Protein AF-A0A7I7XQ82-F1 (afdb_monomer_lite)

Structure (mmCIF, N/CA/C/O backbone):
data_AF-A0A7I7XQ82-F1
#
_entry.id   AF-A0A7I7XQ82-F1
#
loop_
_atom_site.group_PDB
_atom_site.id
_atom_site.type_symbol
_atom_site.label_atom_id
_atom_site.label_alt_id
_atom_site.label_comp_id
_atom_site.label_asym_id
_atom_site.label_entity_id
_atom_site.label_seq_id
_atom_site.pdbx_PDB_ins_code
_atom_site.Cartn_x
_atom_site.Cartn_y
_atom_site.Cartn_z
_atom_site.occupancy
_atom_site.B_iso_or_equiv
_atom_site.auth_seq_id
_atom_site.auth_comp_id
_atom_site.auth_asym_id
_atom_site.auth_atom_id
_atom_site.pdbx_PDB_model_num
ATOM 1 N N . MET A 1 1 ? 7.817 -3.068 6.539 1.00 86.31 1 MET A N 1
ATOM 2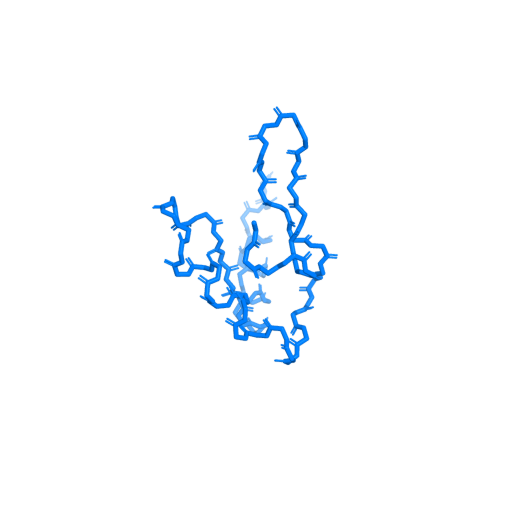 C CA . MET A 1 1 ? 6.761 -3.079 5.505 1.00 86.31 1 MET A CA 1
ATOM 3 C C . MET A 1 1 ? 5.704 -4.112 5.896 1.00 86.31 1 MET A C 1
ATOM 5 O O . MET A 1 1 ? 6.108 -5.212 6.238 1.00 86.31 1 MET A O 1
ATOM 9 N N . ILE A 1 2 ? 4.406 -3.770 5.902 1.00 95.00 2 ILE A N 1
ATOM 10 C CA . ILE A 1 2 ? 3.299 -4.681 6.299 1.00 95.00 2 ILE A CA 1
ATOM 11 C C . ILE A 1 2 ? 2.872 -5.613 5.152 1.00 95.00 2 ILE A C 1
ATOM 13 O O . ILE A 1 2 ? 2.596 -6.779 5.389 1.00 95.00 2 ILE A O 1
ATOM 17 N N . ALA A 1 3 ? 2.873 -5.116 3.910 1.00 95.50 3 ALA A N 1
ATOM 18 C CA . ALA A 1 3 ? 2.515 -5.875 2.707 1.00 95.50 3 ALA A CA 1
ATOM 19 C C . ALA A 1 3 ? 3.715 -5.978 1.739 1.00 95.50 3 ALA A C 1
ATOM 21 O O . ALA A 1 3 ? 3.704 -5.336 0.687 1.00 95.50 3 ALA A O 1
ATOM 22 N N . PRO A 1 4 ? 4.782 -6.718 2.094 1.00 94.50 4 PRO A N 1
ATOM 23 C CA . PRO A 1 4 ? 6.032 -6.751 1.326 1.00 94.50 4 PRO A CA 1
ATOM 24 C C . PRO A 1 4 ? 5.880 -7.337 -0.087 1.00 94.50 4 PRO A C 1
ATOM 26 O O . PRO A 1 4 ? 6.615 -6.949 -0.983 1.00 94.50 4 PRO A O 1
ATOM 29 N N . ASP A 1 5 ? 4.893 -8.205 -0.323 1.00 94.88 5 ASP A N 1
ATOM 30 C CA . ASP A 1 5 ? 4.609 -8.742 -1.665 1.00 94.88 5 ASP A CA 1
ATOM 31 C C . ASP A 1 5 ? 3.838 -7.758 -2.563 1.00 94.88 5 ASP A C 1
ATOM 33 O O . ASP A 1 5 ? 3.576 -8.039 -3.731 1.00 94.88 5 ASP A O 1
ATOM 37 N N . SER A 1 6 ? 3.400 -6.623 -2.009 1.00 95.38 6 SER A N 1
ATOM 38 C CA . SER A 1 6 ? 2.656 -5.584 -2.736 1.00 95.38 6 SER A CA 1
ATOM 39 C C . SER A 1 6 ? 3.411 -4.263 -2.825 1.00 95.38 6 SER A C 1
ATOM 41 O O . SER A 1 6 ? 3.093 -3.459 -3.701 1.00 95.38 6 SER A O 1
ATOM 43 N N . PHE A 1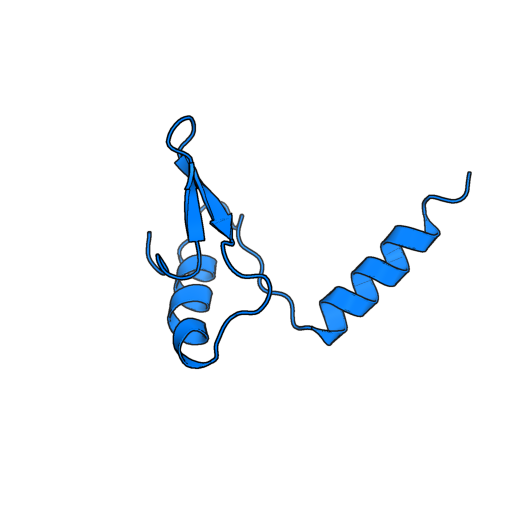 7 ? 4.423 -4.051 -1.979 1.00 95.00 7 PHE A N 1
ATOM 44 C CA . PHE A 1 7 ? 5.250 -2.853 -2.004 1.00 95.00 7 PHE A CA 1
ATOM 45 C C . PHE A 1 7 ? 6.720 -3.163 -1.737 1.00 95.00 7 PHE A C 1
ATOM 47 O O . PHE A 1 7 ? 7.048 -3.906 -0.810 1.00 95.00 7 PHE A O 1
ATOM 54 N N . GLU A 1 8 ? 7.589 -2.495 -2.483 1.00 94.94 8 GLU A N 1
ATOM 55 C CA . GLU A 1 8 ? 9.017 -2.393 -2.198 1.00 94.94 8 GLU A CA 1
ATOM 56 C C . GLU A 1 8 ? 9.326 -1.047 -1.538 1.00 94.94 8 GLU A C 1
ATOM 58 O O . GLU A 1 8 ? 8.566 -0.090 -1.688 1.00 94.94 8 GLU A O 1
ATOM 63 N N . LEU A 1 9 ? 10.419 -0.976 -0.781 1.00 93.94 9 LEU A N 1
ATOM 64 C CA . LEU A 1 9 ? 10.932 0.278 -0.235 1.00 93.94 9 LEU A CA 1
ATOM 65 C C . LEU A 1 9 ? 12.172 0.668 -1.030 1.00 93.94 9 LEU A C 1
ATOM 67 O O . LEU A 1 9 ? 13.034 -0.178 -1.252 1.00 93.94 9 LEU A O 1
ATOM 71 N N . ASP A 1 10 ? 12.264 1.932 -1.419 1.00 91.94 10 ASP A N 1
ATOM 72 C CA . ASP A 1 10 ? 13.490 2.476 -1.989 1.00 91.94 10 ASP A CA 1
ATOM 73 C C . ASP A 1 10 ? 14.594 2.570 -0.915 1.00 91.94 10 ASP A C 1
ATOM 75 O O . ASP A 1 10 ? 14.345 2.999 0.213 1.00 91.94 10 ASP A O 1
ATOM 79 N N . ASP A 1 11 ? 15.820 2.164 -1.252 1.00 91.69 11 ASP A N 1
ATOM 80 C CA . ASP A 1 11 ? 16.957 2.143 -0.318 1.00 91.69 11 ASP A CA 1
ATOM 81 C C . ASP A 1 11 ? 17.589 3.531 -0.073 1.00 91.69 11 ASP A C 1
ATOM 83 O O . ASP A 1 11 ? 18.394 3.688 0.850 1.00 91.69 11 ASP A O 1
ATOM 87 N N . VAL A 1 12 ? 17.273 4.538 -0.895 1.00 93.19 12 VAL A N 1
ATOM 88 C CA . VAL A 1 12 ? 17.814 5.902 -0.785 1.00 93.19 12 VAL A CA 1
ATOM 89 C C . VAL A 1 12 ? 17.007 6.719 0.214 1.00 93.19 12 VAL A C 1
ATOM 91 O O . VAL A 1 12 ? 17.593 7.355 1.095 1.00 93.19 12 VAL A O 1
ATOM 94 N N . ASP A 1 13 ? 15.682 6.722 0.081 1.00 87.69 13 ASP A N 1
ATOM 95 C CA . ASP A 1 13 ? 14.794 7.574 0.880 1.00 87.69 13 ASP A CA 1
ATOM 96 C C . ASP A 1 13 ? 13.689 6.817 1.636 1.00 87.69 13 ASP A C 1
ATOM 98 O O . ASP A 1 13 ? 12.964 7.418 2.431 1.00 87.69 13 ASP A O 1
ATOM 102 N N . GLY A 1 14 ? 13.611 5.491 1.491 1.00 87.81 14 GLY A N 1
ATOM 103 C CA . GLY A 1 14 ? 12.681 4.652 2.247 1.00 87.81 14 GLY A CA 1
ATOM 104 C C . GLY A 1 14 ? 11.238 4.724 1.753 1.00 87.81 14 GLY A C 1
ATOM 105 O O . GLY A 1 14 ? 10.337 4.248 2.453 1.00 87.81 14 GLY A O 1
ATOM 106 N N . HIS A 1 15 ? 10.985 5.315 0.581 1.00 92.38 15 HIS A N 1
ATOM 107 C CA . HIS A 1 15 ? 9.634 5.434 0.045 1.00 92.38 15 HIS A CA 1
ATOM 108 C C . HIS A 1 15 ? 9.087 4.099 -0.456 1.00 92.38 15 HIS A C 1
ATOM 110 O O . HIS A 1 15 ? 9.733 3.375 -1.214 1.00 92.38 15 HIS A O 1
ATOM 116 N N . ALA A 1 16 ? 7.841 3.812 -0.078 1.00 93.44 16 ALA A N 1
ATOM 117 C CA . ALA A 1 16 ? 7.135 2.628 -0.536 1.00 93.44 16 ALA A CA 1
ATOM 118 C C . ALA A 1 16 ? 6.577 2.814 -1.952 1.00 93.44 16 ALA A C 1
ATOM 120 O O . ALA A 1 16 ? 5.817 3.751 -2.205 1.00 93.44 16 ALA A O 1
ATOM 121 N N . HIS A 1 17 ? 6.888 1.876 -2.844 1.00 93.12 17 HIS A N 1
ATOM 122 C CA . HIS A 1 17 ? 6.372 1.819 -4.208 1.00 93.12 17 HIS A CA 1
ATOM 123 C C . HIS A 1 17 ? 5.589 0.523 -4.440 1.00 93.12 17 HIS A C 1
ATOM 125 O O . HIS A 1 17 ? 6.031 -0.538 -4.001 1.00 93.12 17 HIS A O 1
ATOM 131 N N . PRO A 1 18 ? 4.422 0.570 -5.109 1.00 93.81 18 PRO A N 1
ATOM 132 C CA . PRO A 1 18 ? 3.673 -0.636 -5.438 1.00 93.81 18 PRO A CA 1
ATOM 133 C C . PRO A 1 18 ? 4.405 -1.457 -6.509 1.00 93.81 18 PRO A C 1
ATOM 135 O O . PRO A 1 18 ? 4.743 -0.928 -7.566 1.00 93.81 18 PRO A O 1
ATOM 138 N N . VAL A 1 19 ? 4.589 -2.759 -6.267 1.00 92.94 19 VAL A N 1
ATOM 139 C CA . VAL A 1 19 ? 5.259 -3.677 -7.220 1.00 92.94 19 VAL A CA 1
ATOM 140 C C . VAL A 1 19 ? 4.287 -4.375 -8.177 1.00 92.94 19 VAL A C 1
ATOM 142 O O . VAL A 1 19 ? 4.694 -4.932 -9.196 1.00 92.94 19 VAL A O 1
ATOM 145 N N . VAL A 1 20 ? 2.986 -4.336 -7.871 1.00 82.81 20 VAL A N 1
ATOM 146 C CA . VAL A 1 20 ? 1.907 -4.897 -8.698 1.00 82.81 20 VAL A CA 1
ATOM 147 C C . VAL A 1 20 ? 0.894 -3.818 -9.073 1.00 82.81 20 VAL A C 1
ATOM 149 O O . VAL A 1 20 ? 0.570 -2.947 -8.269 1.00 82.81 20 VAL A O 1
ATOM 152 N N . GLY A 1 21 ? 0.378 -3.880 -10.304 1.00 80.06 21 GLY A N 1
ATOM 153 C CA . GLY A 1 21 ? -0.658 -2.953 -10.776 1.00 80.06 21 GLY A CA 1
ATOM 154 C C . GLY A 1 21 ? -2.061 -3.276 -10.249 1.00 80.06 21 GLY A C 1
ATOM 155 O O . GLY A 1 21 ? -2.838 -2.362 -9.989 1.00 80.06 21 GLY A O 1
ATOM 156 N N . ASP A 1 22 ? -2.372 -4.561 -10.067 1.00 90.25 22 ASP A N 1
ATOM 157 C CA . ASP A 1 22 ? -3.614 -5.044 -9.456 1.00 90.25 22 ASP A CA 1
ATOM 158 C C . ASP A 1 22 ? -3.270 -5.877 -8.221 1.00 90.25 22 ASP A C 1
ATOM 160 O O . ASP A 1 22 ? -2.315 -6.658 -8.243 1.00 90.25 22 ASP A O 1
ATOM 164 N N . VAL A 1 23 ? -4.016 -5.686 -7.133 1.00 91.88 23 VAL A N 1
ATOM 165 C CA . VAL A 1 23 ? -3.740 -6.377 -5.871 1.00 91.88 23 VAL A CA 1
ATOM 166 C C . VAL A 1 23 ? -4.448 -7.736 -5.883 1.00 91.88 23 VAL A C 1
ATOM 168 O O . VAL A 1 23 ? -5.681 -7.764 -5.946 1.00 91.88 23 VAL A O 1
ATOM 171 N N . PRO A 1 24 ? -3.724 -8.864 -5.754 1.00 92.38 24 PRO A N 1
ATOM 172 C CA . PRO A 1 24 ? -4.340 -10.184 -5.644 1.00 92.38 24 PRO A CA 1
ATOM 173 C C . PRO A 1 24 ? -5.266 -10.279 -4.429 1.00 92.38 24 PRO A C 1
ATOM 175 O O . PRO A 1 24 ? -4.973 -9.698 -3.384 1.00 92.38 24 PRO A O 1
ATOM 178 N N . ALA A 1 25 ? -6.345 -11.061 -4.533 1.00 93.31 25 ALA A N 1
ATOM 179 C CA . ALA A 1 25 ? -7.330 -11.221 -3.457 1.00 93.31 25 ALA A CA 1
ATOM 180 C C . ALA A 1 25 ? -6.692 -11.626 -2.116 1.00 93.31 25 ALA A C 1
ATOM 182 O O . ALA A 1 25 ? -7.026 -11.065 -1.073 1.00 93.31 25 ALA A O 1
ATOM 183 N N . ASP A 1 26 ? -5.713 -12.530 -2.154 1.00 95.38 26 ASP A N 1
ATOM 184 C CA . ASP A 1 26 ? -4.999 -13.009 -0.965 1.00 95.38 26 ASP A CA 1
ATOM 185 C C . ASP A 1 26 ? -4.140 -11.920 -0.293 1.00 95.38 26 ASP A C 1
ATOM 187 O O . ASP A 1 26 ? -3.784 -12.029 0.880 1.00 95.38 26 ASP A O 1
ATOM 191 N N . HIS A 1 27 ? -3.822 -10.840 -1.011 1.00 95.62 27 HIS A N 1
ATOM 192 C CA . HIS A 1 27 ? -3.019 -9.723 -0.508 1.00 95.62 27 HIS A CA 1
ATOM 193 C C . HIS A 1 27 ? -3.884 -8.541 -0.036 1.00 95.62 27 HIS A C 1
ATOM 195 O O . HIS A 1 27 ? -3.367 -7.632 0.616 1.00 95.62 27 HIS A O 1
ATOM 201 N N . HIS A 1 28 ? -5.201 -8.540 -0.301 1.00 95.06 28 HIS A N 1
ATOM 202 C CA . HIS A 1 28 ? -6.095 -7.408 0.005 1.00 95.06 28 HIS A CA 1
ATOM 203 C C . HIS A 1 28 ? -6.041 -6.991 1.472 1.00 95.06 28 HIS A C 1
ATOM 205 O O . HIS A 1 28 ? -5.929 -5.803 1.764 1.00 95.06 28 HIS A O 1
ATOM 211 N N . ALA A 1 29 ? -6.086 -7.953 2.395 1.00 97.06 29 ALA A N 1
ATOM 212 C CA . ALA A 1 29 ? -6.072 -7.659 3.825 1.00 97.06 29 ALA A CA 1
ATOM 213 C C . ALA A 1 29 ? -4.784 -6.935 4.249 1.00 97.06 29 ALA A C 1
ATOM 215 O O . ALA A 1 29 ? -4.850 -5.910 4.924 1.00 97.06 29 ALA A O 1
ATOM 216 N N . GLN A 1 30 ? -3.629 -7.420 3.786 1.00 96.75 30 GLN A N 1
ATOM 217 C CA . GLN A 1 30 ? -2.324 -6.836 4.106 1.00 96.75 30 GLN A CA 1
ATOM 218 C C . GLN A 1 30 ? -2.175 -5.435 3.502 1.00 96.75 30 GLN A C 1
ATOM 220 O O . GLN A 1 30 ? -1.690 -4.516 4.160 1.00 96.75 30 GLN A O 1
ATOM 225 N N . VAL A 1 31 ? -2.628 -5.234 2.259 1.00 96.00 31 VAL A N 1
ATOM 226 C CA . VAL A 1 31 ? -2.597 -3.912 1.616 1.00 96.00 31 VAL A CA 1
ATOM 227 C C . VAL A 1 31 ? -3.512 -2.922 2.339 1.00 96.00 31 VAL A C 1
ATOM 229 O O . VAL A 1 31 ? -3.114 -1.783 2.578 1.00 96.00 31 VAL A O 1
ATOM 232 N N . LEU A 1 32 ? -4.715 -3.342 2.739 1.00 95.69 32 LEU A N 1
ATOM 233 C CA . LEU A 1 32 ? -5.626 -2.493 3.512 1.00 95.69 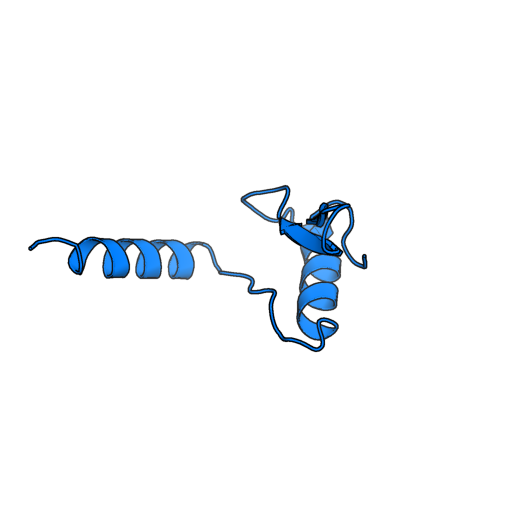32 LEU A CA 1
ATOM 234 C C . LEU A 1 32 ? -5.064 -2.150 4.895 1.00 95.69 32 LEU A C 1
ATOM 236 O O . LEU A 1 32 ? -5.289 -1.040 5.382 1.00 95.69 32 LEU A O 1
ATOM 240 N N . GLU A 1 33 ? -4.328 -3.063 5.526 1.00 97.56 33 GLU A N 1
ATOM 241 C CA . GLU A 1 33 ? -3.617 -2.783 6.775 1.00 97.56 33 GLU A CA 1
ATOM 242 C C . GLU A 1 33 ? -2.484 -1.768 6.556 1.00 97.56 33 GLU A C 1
ATOM 244 O O . GLU A 1 33 ? -2.3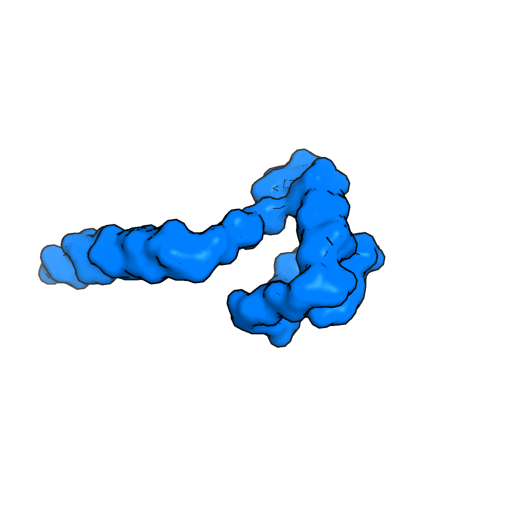52 -0.823 7.334 1.00 97.56 33 GLU A O 1
ATOM 249 N N . ALA A 1 34 ? -1.714 -1.899 5.469 1.00 95.94 34 ALA A N 1
ATOM 250 C CA . ALA A 1 34 ? -0.660 -0.948 5.114 1.00 95.94 34 ALA A CA 1
ATOM 251 C C . ALA A 1 34 ? -1.212 0.470 4.875 1.00 95.94 34 ALA A C 1
ATOM 253 O O . ALA A 1 34 ? -0.633 1.437 5.369 1.00 95.94 34 ALA A O 1
ATOM 254 N N . VAL A 1 35 ? -2.357 0.596 4.191 1.00 95.81 35 VAL A N 1
ATOM 255 C CA . VAL A 1 35 ? -3.063 1.880 4.007 1.00 95.81 35 VAL A CA 1
ATOM 256 C C . VAL A 1 35 ? -3.425 2.507 5.353 1.00 95.81 35 VAL A C 1
ATOM 258 O O . VAL A 1 35 ? -3.143 3.679 5.587 1.00 95.81 35 VAL A O 1
ATOM 261 N N . GLN A 1 36 ? -4.031 1.726 6.249 1.00 96.62 36 GLN A N 1
ATOM 262 C CA . GLN A 1 36 ? -4.492 2.219 7.551 1.00 96.62 36 GLN A CA 1
ATOM 263 C C . GLN A 1 36 ? -3.338 2.563 8.494 1.00 96.62 36 GLN A C 1
ATOM 265 O O . GLN A 1 36 ? -3.445 3.498 9.283 1.00 96.62 36 GLN A O 1
ATOM 270 N N . SER A 1 37 ? -2.236 1.823 8.401 1.00 96.00 37 SER A N 1
ATOM 271 C CA . SER A 1 37 ? -1.070 2.000 9.265 1.00 96.00 37 SER A CA 1
ATOM 272 C C . SER A 1 37 ? -0.122 3.097 8.784 1.00 96.00 37 SER A C 1
ATOM 274 O O . SER A 1 37 ? 0.755 3.501 9.542 1.00 96.00 37 SER A O 1
ATOM 276 N N . CYS A 1 38 ? -0.265 3.579 7.544 1.00 94.00 38 CYS A N 1
ATOM 277 C CA . CYS A 1 38 ? 0.578 4.638 7.002 1.00 94.00 38 CYS A CA 1
ATOM 278 C C . CYS A 1 38 ? 0.272 5.977 7.709 1.00 94.00 38 CYS A C 1
ATOM 280 O O . CYS A 1 38 ? -0.792 6.558 7.469 1.00 94.00 38 CYS A O 1
ATOM 282 N N . PRO A 1 39 ? 1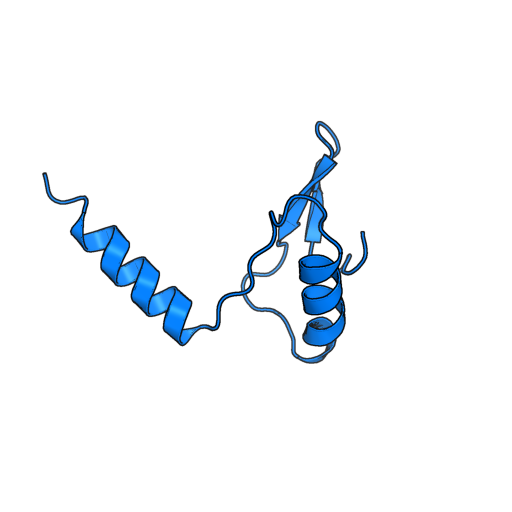.185 6.509 8.548 1.00 93.19 39 PRO A N 1
ATOM 283 C CA . PRO A 1 39 ? 0.921 7.727 9.320 1.00 93.19 39 PRO A CA 1
ATOM 284 C C . PRO A 1 39 ? 0.713 8.952 8.421 1.00 93.19 39 PRO A C 1
ATOM 286 O O . PRO A 1 39 ? -0.045 9.854 8.763 1.00 93.19 39 PRO A O 1
ATOM 289 N N . GLU A 1 40 ? 1.349 8.957 7.251 1.00 95.31 40 GLU A N 1
ATOM 290 C CA . GLU A 1 40 ? 1.295 10.046 6.274 1.00 95.31 40 GLU A CA 1
ATOM 291 C C . GLU A 1 40 ? 0.138 9.908 5.278 1.00 95.31 40 GLU A C 1
ATOM 293 O O . GLU A 1 40 ? -0.059 10.787 4.444 1.00 95.31 40 GLU A O 1
ATOM 298 N N . GLN A 1 41 ? -0.642 8.820 5.353 1.00 94.75 41 GLN A N 1
ATOM 299 C CA . GLN A 1 41 ? -1.755 8.541 4.434 1.00 94.75 41 GLN A CA 1
ATOM 300 C C . GLN A 1 41 ? -1.332 8.573 2.950 1.00 94.75 41 GLN A C 1
ATOM 302 O O . GLN A 1 41 ? -2.100 8.960 2.071 1.00 94.75 41 GLN A O 1
ATOM 307 N N . ALA A 1 42 ? -0.097 8.148 2.668 1.00 93.44 42 ALA A N 1
ATOM 308 C CA . ALA A 1 42 ? 0.510 8.204 1.338 1.00 93.44 42 ALA A CA 1
ATOM 309 C C . ALA A 1 42 ? 0.066 7.063 0.401 1.00 93.44 42 ALA A C 1
ATOM 311 O O . ALA A 1 42 ? 0.310 7.115 -0.802 1.00 93.44 42 ALA A O 1
ATOM 312 N N . ILE A 1 43 ? -0.594 6.029 0.932 1.00 92.94 43 ILE A N 1
ATOM 313 C CA . ILE A 1 43 ? -1.026 4.852 0.170 1.00 92.94 43 ILE A CA 1
ATOM 314 C C . ILE A 1 43 ? -2.529 4.950 -0.102 1.00 92.94 43 ILE A C 1
ATOM 316 O O . ILE A 1 43 ? -3.328 5.052 0.827 1.00 92.94 43 ILE A O 1
ATOM 320 N N . ALA A 1 44 ? -2.926 4.855 -1.373 1.00 91.88 44 ALA A N 1
ATOM 321 C CA . ALA A 1 44 ? -4.327 4.823 -1.783 1.00 91.88 44 ALA A CA 1
ATOM 322 C C . ALA A 1 44 ? -4.627 3.577 -2.624 1.00 91.88 44 ALA A C 1
ATOM 324 O O . ALA A 1 44 ? -3.943 3.303 -3.608 1.00 91.88 44 ALA A O 1
ATOM 325 N N . VAL A 1 45 ? -5.695 2.856 -2.274 1.00 90.44 45 VAL A N 1
ATOM 326 C CA . VAL A 1 45 ? -6.212 1.739 -3.075 1.00 90.44 45 VAL A CA 1
ATOM 327 C C . VAL A 1 45 ? -7.412 2.220 -3.868 1.00 90.44 45 VAL A C 1
ATOM 329 O O . VAL A 1 45 ? -8.366 2.788 -3.332 1.00 90.44 45 VAL A O 1
ATOM 332 N N . MET A 1 46 ? -7.357 1.995 -5.173 1.00 89.31 46 MET A N 1
ATOM 333 C CA . MET A 1 46 ? -8.399 2.395 -6.098 1.00 89.31 46 MET A CA 1
ATOM 334 C C . MET A 1 46 ? -9.155 1.168 -6.571 1.00 89.31 46 MET A C 1
ATOM 336 O O . MET A 1 46 ? -8.566 0.220 -7.074 1.00 89.31 46 MET A O 1
ATOM 340 N N . VAL A 1 47 ? -10.481 1.209 -6.476 1.00 87.19 47 VAL A N 1
ATOM 341 C CA . VAL A 1 47 ? -11.303 0.220 -7.170 1.00 87.19 47 VAL A CA 1
ATOM 342 C C . VAL A 1 47 ? -11.175 0.492 -8.667 1.00 87.19 47 VAL A C 1
ATOM 344 O O . VAL A 1 47 ? -11.318 1.637 -9.095 1.00 87.19 47 VAL A O 1
ATOM 347 N N . GLU A 1 48 ? -10.933 -0.541 -9.465 1.00 85.56 48 GLU A N 1
ATOM 348 C CA . GLU A 1 48 ? -10.657 -0.473 -10.911 1.00 85.56 48 GLU A CA 1
ATOM 349 C C . GLU A 1 48 ? -11.572 0.503 -11.682 1.00 85.56 48 GLU A C 1
ATOM 351 O O . GLU A 1 48 ? -11.133 1.326 -12.484 1.00 85.56 48 GLU A O 1
ATOM 356 N N . HIS A 1 49 ? -12.869 0.497 -11.372 1.00 81.94 49 HIS A N 1
ATOM 357 C CA . HIS A 1 49 ? -13.839 1.389 -12.010 1.00 81.94 49 HIS A CA 1
ATOM 358 C C . HIS A 1 49 ? -13.602 2.873 -11.674 1.00 81.94 49 HIS A C 1
ATOM 360 O O . HIS A 1 49 ? -13.750 3.738 -12.538 1.00 81.94 49 HIS A O 1
ATOM 366 N N . LEU A 1 50 ? -13.187 3.176 -10.442 1.00 85.44 50 LEU A N 1
ATOM 367 C CA . LEU A 1 50 ? -12.830 4.528 -10.009 1.00 85.44 50 LEU A CA 1
ATOM 368 C C . LEU A 1 50 ? -11.482 4.973 -10.590 1.00 85.44 50 LEU A C 1
ATOM 370 O O . LEU A 1 50 ? -11.339 6.150 -10.927 1.00 85.44 50 LEU A O 1
ATOM 374 N N . ALA A 1 51 ? -10.521 4.055 -10.735 1.00 84.25 51 ALA A N 1
ATOM 375 C CA . ALA A 1 51 ? -9.245 4.333 -11.395 1.00 84.25 51 ALA A CA 1
ATOM 376 C C . ALA A 1 51 ? -9.466 4.734 -12.863 1.00 84.25 51 ALA A C 1
ATOM 378 O O . ALA A 1 51 ? -9.009 5.796 -13.294 1.00 84.25 51 ALA A O 1
ATOM 379 N N . ARG A 1 52 ? -10.274 3.954 -13.599 1.00 84.31 52 ARG A N 1
ATOM 380 C CA . ARG A 1 52 ? -10.677 4.261 -14.982 1.00 84.31 52 ARG A CA 1
ATOM 381 C C . ARG A 1 52 ? -11.359 5.622 -15.108 1.00 84.31 52 ARG A C 1
ATOM 383 O O . ARG A 1 52 ? -11.007 6.408 -15.987 1.00 84.31 52 ARG A O 1
ATOM 390 N N . ALA A 1 53 ? -12.309 5.923 -14.222 1.00 88.31 53 ALA A N 1
ATOM 391 C CA . ALA A 1 53 ? -12.995 7.212 -14.226 1.00 88.31 53 ALA A CA 1
ATOM 392 C C . ALA A 1 53 ? -12.011 8.379 -14.022 1.00 88.31 53 ALA A C 1
ATOM 394 O O . ALA A 1 53 ? -12.042 9.348 -14.781 1.00 88.31 53 ALA A O 1
ATOM 395 N N . ARG A 1 54 ? -11.094 8.277 -13.048 1.00 85.69 54 ARG A N 1
ATOM 396 C CA . ARG A 1 54 ? -10.075 9.308 -12.780 1.00 85.69 54 ARG A CA 1
ATOM 397 C C . ARG A 1 54 ? -9.126 9.522 -13.959 1.00 85.69 54 ARG A C 1
ATOM 399 O O . ARG A 1 54 ? -8.900 10.672 -14.331 1.00 85.69 54 ARG A O 1
ATOM 406 N N . ALA A 1 55 ? -8.641 8.450 -14.585 1.00 84.19 55 ALA A N 1
ATOM 407 C CA . ALA A 1 55 ? -7.790 8.545 -15.773 1.00 84.19 55 ALA A CA 1
ATOM 408 C C . ALA A 1 55 ? -8.495 9.293 -16.924 1.00 84.19 55 ALA A C 1
ATOM 410 O O . ALA A 1 55 ? -7.930 10.223 -17.503 1.00 84.19 55 ALA A O 1
ATOM 411 N N . ALA A 1 56 ? -9.768 8.971 -17.183 1.00 85.31 56 ALA A N 1
ATOM 412 C CA . ALA A 1 56 ? -10.582 9.638 -18.203 1.00 85.31 56 ALA A CA 1
ATOM 413 C C . ALA A 1 56 ? -10.898 11.114 -17.877 1.00 85.31 56 ALA A C 1
ATOM 415 O O . ALA A 1 56 ? -11.199 11.909 -18.772 1.00 85.31 56 ALA A O 1
ATOM 416 N N . HIS A 1 57 ? -10.882 11.507 -16.600 1.00 79.38 57 HIS A N 1
ATOM 417 C CA . HIS A 1 57 ? -10.993 12.912 -16.199 1.00 79.38 57 HIS A CA 1
ATOM 418 C C . HIS A 1 57 ? -9.666 13.666 -16.356 1.00 79.38 57 HIS A C 1
ATOM 420 O O . HIS A 1 57 ? -9.684 14.787 -16.859 1.00 79.38 57 HIS A O 1
ATOM 426 N N . GLY A 1 58 ? -8.528 13.052 -16.016 1.00 77.62 58 GLY A N 1
ATOM 427 C CA . GLY A 1 58 ? -7.201 13.659 -16.184 1.00 77.62 58 GLY A CA 1
ATOM 428 C C . GLY A 1 58 ? -6.839 13.944 -17.647 1.00 77.62 58 GLY A C 1
ATOM 429 O O . GLY A 1 58 ? -6.329 15.015 -17.958 1.00 77.62 58 GLY A O 1
ATOM 430 N N . GLN A 1 59 ? -7.203 13.046 -18.568 1.00 64.94 59 GLN A N 1
ATOM 431 C CA . GLN A 1 59 ? -6.962 13.207 -20.014 1.00 64.94 59 GLN A CA 1
ATOM 432 C C . GLN A 1 59 ? -7.758 14.355 -20.664 1.00 64.94 59 GLN A C 1
ATOM 434 O O . GLN A 1 59 ? -7.421 14.796 -21.759 1.00 64.94 59 GLN A O 1
ATOM 439 N N . ARG A 1 60 ? -8.808 14.865 -20.004 1.00 60.94 60 ARG A N 1
ATOM 44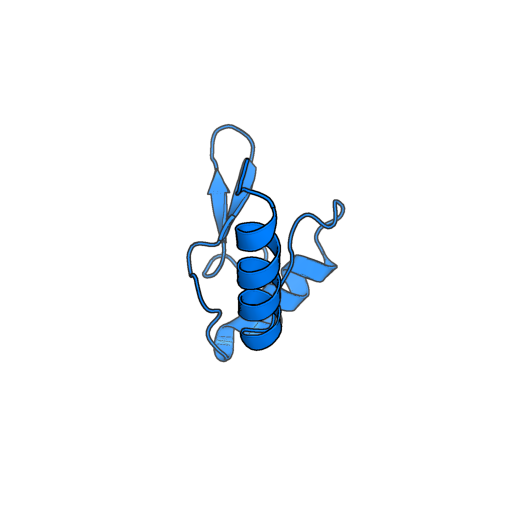0 C CA . ARG A 1 60 ? -9.591 16.016 -20.489 1.00 60.94 60 ARG A CA 1
ATOM 441 C C . ARG A 1 60 ? -8.965 17.371 -20.145 1.00 60.94 60 ARG A C 1
ATOM 443 O O . ARG A 1 60 ? -9.381 18.371 -20.717 1.00 60.94 60 ARG A O 1
ATOM 450 N N . GLY A 1 61 ? -7.984 17.410 -19.240 1.00 59.25 61 GLY A N 1
ATOM 451 C CA . GLY A 1 61 ? -7.310 18.642 -18.814 1.00 59.25 61 GLY A CA 1
ATOM 452 C C . GLY A 1 61 ? -6.057 19.009 -19.616 1.00 59.25 61 GLY A C 1
ATOM 453 O O . GLY A 1 61 ? -5.551 20.110 -19.452 1.00 59.25 61 GLY A O 1
ATOM 454 N N . THR A 1 62 ? -5.549 18.119 -20.475 1.00 59.62 62 THR A N 1
ATOM 455 C CA . THR A 1 62 ? -4.276 18.302 -21.203 1.00 59.62 62 THR A CA 1
ATOM 456 C C . THR A 1 62 ? -4.447 18.787 -22.646 1.00 59.62 62 THR A C 1
ATOM 458 O O . THR A 1 62 ? -3.491 18.769 -23.414 1.00 59.62 62 THR A O 1
ATOM 461 N N . ALA A 1 63 ? -5.660 19.182 -23.046 1.00 57.69 63 ALA A N 1
ATOM 462 C CA . ALA A 1 63 ? -5.923 19.793 -24.346 1.00 57.69 63 ALA A CA 1
ATOM 463 C C . ALA A 1 63 ? -5.808 21.325 -24.236 1.00 57.69 63 ALA A C 1
ATOM 465 O O . ALA A 1 63 ? -6.806 22.018 -24.043 1.00 57.69 63 ALA A O 1
ATOM 466 N N . THR A 1 64 ? -4.589 21.857 -24.303 1.00 51.47 64 THR A N 1
ATOM 467 C CA . THR A 1 64 ? -4.262 23.273 -24.568 1.00 51.47 64 THR A CA 1
ATOM 468 C C . THR A 1 64 ? -2.872 23.308 -25.180 1.00 51.47 64 THR A C 1
ATOM 470 O O . THR A 1 64 ? -2.707 24.020 -26.192 1.00 51.47 64 THR A O 1
#

Secondary structure (DSSP, 8-state):
---TTTEEE-TTT--EEES-SS--GGGHHHHHHHHHH-TT-------HHHHHHHHHHHTTS---

pLDDT: mean 88.22, std 10.61, range [51.47, 97.56]

Organism: NCBI:txid212765

Radius of gyration: 14.09 Å; chains: 1; bounding box: 32×36×34 Å

Sequence (64 aa):
MIAPDSFELDDVDGHAHPVVGDVPADHHAQVLEAVQSCPEQAIAVMVEHLARARAAHGQRGTAT

Foldseek 3Di:
DQQCVQWDADPPPRDTDGPDPDADPVRVVSLVVVCVPPPVSPDDDDDPVRVVVVVVVVVVPPPD